Protein AF-X1KEZ3-F1 (afdb_monomer_lite)

Foldseek 3Di:
DADDDPDFDADAAPQDDDPVVLVVLLCVVVVPDDDDDDDDPVVVVVVVPDDPRGGPRVNVCPRPNDDHPRHHSNSVNVVVVVCCVVCVVVVVRD

Sequence (94 aa):
EQIKTVNYNVAGVVPTRSAGEIEQVVKKYIPGAQISYKPDTEAMNYFRTSTVDVFDDSRAREEWSWYAMYPNLDKVVVDFVEEIRSRPERYGIV

pLDDT: mean 92.88, std 5.33, range [71.81, 98.06]

Secondary structure (DSSP, 8-state):
-----SS----SSSS---HHHHHHHHHHH-TT--------HHHHHHHHT---SS---HHHHHHH----SS-SHHHHHHHHHHHHHH-GGGGT--

Structure (mmCIF, N/CA/C/O backbone):
data_AF-X1KEZ3-F1
#
_entry.id   AF-X1KEZ3-F1
#
loop_
_atom_site.group_PDB
_atom_site.id
_atom_site.type_symbol
_atom_site.label_atom_id
_atom_site.label_alt_id
_atom_site.label_comp_id
_atom_site.label_asym_id
_atom_site.label_entity_id
_atom_site.label_seq_id
_atom_site.pdbx_PDB_ins_code
_atom_site.Cartn_x
_atom_site.Cartn_y
_atom_site.Cartn_z
_atom_site.occupancy
_atom_site.B_iso_or_equiv
_atom_site.auth_seq_id
_atom_site.auth_comp_id
_atom_site.auth_asym_id
_atom_site.auth_atom_id
_atom_site.pdbx_PDB_model_num
ATOM 1 N N . GLU A 1 1 ? 1.350 -4.936 -27.683 1.00 72.06 1 GLU A N 1
ATOM 2 C CA . GLU A 1 1 ? 2.423 -5.162 -26.693 1.00 72.06 1 GLU A CA 1
ATOM 3 C C . GLU A 1 1 ? 3.748 -5.343 -27.428 1.00 72.06 1 GLU A C 1
ATOM 5 O O . GLU A 1 1 ? 3.739 -5.793 -28.569 1.00 72.06 1 GLU A O 1
ATOM 10 N N . GLN A 1 2 ? 4.851 -4.918 -26.816 1.00 88.62 2 GLN A N 1
ATOM 11 C CA . GLN A 1 2 ? 6.222 -4.901 -27.344 1.00 88.62 2 GLN A CA 1
ATOM 12 C C . GLN A 1 2 ? 7.185 -5.394 -26.251 1.00 88.62 2 GLN A C 1
ATOM 14 O O . GLN A 1 2 ? 8.104 -4.684 -25.844 1.00 88.62 2 GLN A O 1
ATOM 19 N N . ILE A 1 3 ? 6.913 -6.591 -25.730 1.00 93.19 3 ILE A N 1
ATOM 20 C CA . ILE A 1 3 ? 7.599 -7.179 -24.575 1.00 93.19 3 ILE A CA 1
ATOM 21 C C . ILE A 1 3 ? 9.064 -7.490 -24.919 1.00 93.19 3 ILE A C 1
ATOM 23 O O . ILE A 1 3 ? 9.357 -8.212 -25.872 1.00 93.19 3 ILE A O 1
ATOM 27 N N . LYS A 1 4 ? 9.977 -6.937 -24.122 1.00 94.19 4 LYS A N 1
ATOM 28 C CA . LYS A 1 4 ? 11.441 -7.084 -24.184 1.00 94.19 4 LYS A CA 1
ATOM 29 C C . LYS A 1 4 ? 12.028 -7.470 -22.827 1.00 94.19 4 LYS A C 1
ATOM 31 O O . LYS A 1 4 ? 13.066 -8.125 -22.774 1.00 94.19 4 LYS A O 1
ATOM 36 N N . THR A 1 5 ? 11.380 -7.054 -21.742 1.00 95.69 5 THR A N 1
ATOM 37 C CA . THR A 1 5 ? 11.813 -7.298 -20.366 1.00 95.69 5 THR A CA 1
ATOM 38 C C . THR A 1 5 ? 11.218 -8.607 -19.818 1.00 95.69 5 THR A C 1
ATOM 40 O O . THR A 1 5 ? 10.065 -8.937 -20.074 1.00 95.69 5 THR A O 1
ATOM 43 N N . VAL A 1 6 ? 12.008 -9.374 -19.053 1.00 94.62 6 VAL A N 1
ATOM 44 C CA . VAL A 1 6 ? 11.587 -10.683 -18.499 1.00 94.62 6 VAL A CA 1
ATOM 45 C C . VAL A 1 6 ? 10.786 -10.535 -17.202 1.00 94.62 6 VAL A C 1
ATOM 47 O O . VAL A 1 6 ? 9.863 -11.306 -16.949 1.00 94.62 6 VAL A O 1
ATOM 50 N N . ASN A 1 7 ? 11.129 -9.552 -16.368 1.00 96.62 7 ASN A N 1
ATOM 51 C CA . ASN A 1 7 ? 10.452 -9.290 -15.103 1.00 96.62 7 ASN A CA 1
ATOM 52 C C . ASN A 1 7 ? 10.228 -7.789 -14.923 1.00 96.62 7 ASN A C 1
ATOM 54 O O . ASN A 1 7 ? 11.156 -6.996 -15.071 1.00 96.62 7 ASN A O 1
ATOM 58 N N . TYR A 1 8 ? 8.990 -7.418 -14.612 1.00 95.88 8 TYR A N 1
ATOM 59 C CA . TYR A 1 8 ? 8.578 -6.032 -14.469 1.00 95.88 8 TYR A CA 1
ATOM 60 C C . TYR A 1 8 ? 8.218 -5.734 -13.023 1.00 95.88 8 TYR A C 1
ATOM 62 O O . TYR A 1 8 ? 7.461 -6.478 -12.398 1.00 95.88 8 TYR A O 1
ATOM 70 N N . ASN A 1 9 ? 8.662 -4.578 -12.543 1.00 95.69 9 ASN A N 1
ATOM 71 C CA . ASN A 1 9 ? 7.948 -3.905 -11.473 1.00 95.69 9 ASN A CA 1
ATOM 72 C C . ASN A 1 9 ? 6.568 -3.485 -11.991 1.00 95.69 9 ASN A C 1
ATOM 74 O O . ASN A 1 9 ? 6.448 -2.972 -13.106 1.00 95.69 9 ASN A O 1
ATOM 78 N N . VAL A 1 10 ? 5.544 -3.669 -11.166 1.00 94.56 10 VAL A N 1
ATOM 79 C CA . VAL A 1 10 ? 4.188 -3.173 -11.410 1.00 94.56 10 VAL A CA 1
ATOM 80 C C . VAL A 1 10 ? 3.714 -2.465 -10.158 1.00 94.56 10 VAL A C 1
ATOM 82 O O . VAL A 1 10 ? 3.719 -3.039 -9.070 1.00 94.56 10 VAL A O 1
ATOM 85 N N . ALA A 1 11 ? 3.340 -1.200 -10.300 1.00 93.56 11 ALA A N 1
ATOM 86 C CA . ALA A 1 11 ? 2.958 -0.389 -9.162 1.00 93.56 11 ALA A CA 1
ATOM 87 C C . ALA A 1 11 ? 1.465 -0.038 -9.219 1.00 93.56 11 ALA A C 1
ATOM 89 O O . ALA A 1 11 ? 0.937 0.344 -10.265 1.00 93.56 1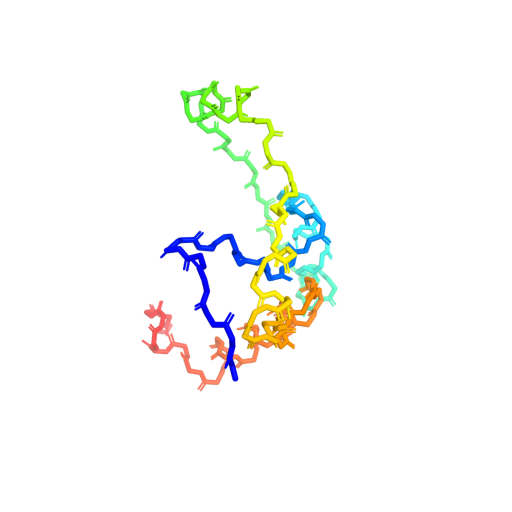1 ALA A O 1
ATOM 90 N N . GLY A 1 12 ? 0.787 -0.210 -8.081 1.00 93.19 12 GLY A N 1
ATOM 91 C CA . GLY A 1 12 ? -0.620 0.141 -7.888 1.00 93.19 12 GLY A CA 1
ATOM 92 C C . GLY A 1 12 ? -0.764 1.567 -7.365 1.00 93.19 12 GLY A C 1
ATOM 93 O O . GLY A 1 12 ? -0.888 2.520 -8.131 1.00 93.19 12 GLY A O 1
ATOM 94 N N . VAL A 1 13 ? -0.715 1.700 -6.039 1.00 92.44 13 VAL A N 1
ATOM 95 C CA . VAL A 1 13 ? -0.645 2.991 -5.344 1.00 92.44 13 VAL A CA 1
ATOM 96 C C . VAL A 1 13 ? 0.822 3.382 -5.178 1.00 92.44 13 VAL A C 1
ATOM 98 O O . VAL A 1 13 ? 1.607 2.605 -4.640 1.00 92.44 13 VAL A O 1
ATOM 101 N N . VAL A 1 14 ? 1.189 4.584 -5.631 1.00 89.75 14 VAL A N 1
ATOM 102 C CA . VAL A 1 14 ? 2.573 5.085 -5.603 1.00 89.75 14 VAL A CA 1
ATOM 103 C C . VAL A 1 14 ? 2.626 6.514 -5.047 1.00 89.75 14 VAL A C 1
ATOM 105 O O . VAL A 1 14 ? 1.802 7.341 -5.442 1.00 89.75 14 VAL A O 1
ATOM 108 N N . PRO A 1 15 ? 3.587 6.855 -4.163 1.00 89.62 15 PRO A N 1
ATOM 109 C CA . PRO A 1 15 ? 4.434 5.953 -3.369 1.00 89.62 15 PRO A CA 1
ATOM 110 C C . PRO A 1 15 ? 3.641 5.022 -2.442 1.00 89.62 15 PRO A C 1
ATOM 112 O O . PRO A 1 15 ? 2.441 5.231 -2.218 1.00 89.62 15 PRO A O 1
ATOM 115 N N . THR A 1 16 ? 4.340 4.028 -1.888 1.00 87.56 16 THR A N 1
ATOM 116 C CA . THR A 1 16 ? 3.858 3.187 -0.783 1.00 87.56 16 THR A CA 1
ATOM 117 C C . THR A 1 16 ? 3.370 4.058 0.374 1.00 87.56 16 THR A C 1
ATOM 119 O O . THR A 1 16 ? 3.918 5.129 0.635 1.00 87.56 16 THR A O 1
ATOM 122 N N . ARG A 1 17 ? 2.305 3.618 1.051 1.00 90.19 17 ARG A N 1
ATOM 123 C CA . ARG A 1 17 ? 1.642 4.386 2.110 1.00 90.19 17 ARG A CA 1
ATOM 124 C C . ARG A 1 17 ? 1.980 3.843 3.481 1.00 90.19 17 ARG A C 1
ATOM 126 O O . ARG A 1 17 ? 2.002 2.633 3.691 1.00 90.19 17 ARG A O 1
ATOM 133 N N . SER A 1 18 ? 2.205 4.754 4.416 1.00 91.25 18 SER A N 1
ATOM 134 C CA . SER A 1 18 ? 2.365 4.420 5.824 1.00 91.25 18 SER A CA 1
ATOM 135 C C . SER A 1 18 ? 1.056 3.901 6.421 1.00 91.25 18 SER A C 1
ATOM 137 O O . SER A 1 18 ? -0.042 4.200 5.946 1.00 91.25 18 SER A O 1
ATOM 139 N N . ALA A 1 19 ? 1.162 3.165 7.527 1.00 92.75 19 ALA A N 1
ATOM 140 C CA . ALA A 1 19 ? -0.010 2.674 8.243 1.00 92.75 19 ALA A CA 1
ATOM 141 C C . ALA A 1 19 ? -0.909 3.827 8.749 1.00 92.75 19 ALA A C 1
ATOM 143 O O . ALA A 1 19 ? -2.131 3.707 8.716 1.00 92.75 19 ALA A O 1
ATOM 144 N N . GLY A 1 20 ? -0.312 4.972 9.106 1.00 95.38 20 GLY A N 1
ATOM 145 C CA . GLY A 1 20 ? -1.040 6.184 9.493 1.00 95.38 20 GLY A CA 1
ATOM 146 C C . GLY A 1 20 ? -1.821 6.831 8.344 1.00 95.38 20 GLY A C 1
ATOM 147 O O . GLY A 1 20 ? -2.960 7.247 8.540 1.00 95.38 20 GLY A O 1
ATOM 148 N N . GLU A 1 21 ? -1.264 6.879 7.129 1.00 95.06 21 GLU A N 1
ATOM 149 C CA . GLU A 1 21 ? -2.007 7.351 5.947 1.00 95.06 21 GLU A CA 1
ATOM 150 C C . GLU A 1 21 ? -3.185 6.423 5.620 1.00 95.06 21 GLU A C 1
ATOM 152 O O . GLU A 1 21 ? -4.270 6.893 5.274 1.00 95.06 21 GLU A O 1
ATOM 157 N N . ILE A 1 22 ? -3.001 5.108 5.779 1.00 95.56 22 ILE A N 1
ATOM 158 C CA . ILE A 1 22 ? -4.082 4.127 5.620 1.00 95.56 22 ILE A CA 1
ATOM 159 C C . ILE A 1 22 ? -5.172 4.340 6.664 1.00 95.56 22 ILE A C 1
ATOM 161 O O . ILE A 1 22 ? -6.345 4.426 6.301 1.00 95.56 22 ILE A O 1
ATOM 165 N N . GLU A 1 23 ? -4.808 4.504 7.935 1.00 96.38 23 GLU A N 1
ATOM 166 C CA . GLU A 1 23 ? -5.755 4.841 8.999 1.00 96.38 23 GLU A CA 1
ATOM 167 C C . GLU A 1 23 ? -6.562 6.102 8.668 1.00 96.38 23 GLU A C 1
ATOM 169 O O . GLU A 1 23 ? -7.785 6.098 8.815 1.00 96.38 23 GLU A O 1
ATOM 174 N N . GLN A 1 24 ? -5.906 7.168 8.202 1.00 96.00 24 GLN A N 1
ATOM 175 C CA . GLN A 1 24 ? -6.581 8.418 7.855 1.00 96.00 24 GLN A CA 1
ATOM 176 C C . GLN A 1 24 ? -7.637 8.210 6.770 1.00 96.00 24 GLN A C 1
ATOM 178 O O . GLN A 1 24 ? -8.756 8.697 6.918 1.00 96.00 24 GLN A O 1
ATOM 183 N N . VAL A 1 25 ? -7.310 7.476 5.701 1.00 96.00 25 VAL A N 1
ATOM 184 C CA . VAL A 1 25 ? -8.262 7.191 4.618 1.00 96.00 25 VAL A CA 1
ATOM 185 C C . VAL A 1 25 ? -9.394 6.288 5.105 1.00 96.00 25 VAL A C 1
ATOM 187 O O . VAL A 1 25 ? -10.557 6.603 4.867 1.00 96.00 25 VAL A O 1
ATOM 190 N N . VAL A 1 26 ? -9.095 5.223 5.854 1.00 96.19 26 VAL A N 1
ATOM 191 C CA . VAL A 1 26 ? -10.118 4.331 6.429 1.00 96.19 26 VAL A CA 1
ATOM 192 C C . VAL A 1 26 ? -11.095 5.108 7.310 1.00 96.19 26 VAL A C 1
ATOM 194 O O . VAL A 1 26 ? -12.307 4.942 7.172 1.00 96.19 26 VAL A O 1
ATOM 197 N N . LYS A 1 27 ? -10.601 6.014 8.160 1.00 96.44 27 LYS A N 1
ATOM 198 C CA . LYS A 1 27 ? -11.439 6.837 9.044 1.00 96.44 27 LYS A CA 1
ATOM 199 C C . LYS A 1 27 ? -12.364 7.803 8.299 1.00 96.44 27 LYS A C 1
ATOM 201 O O . LYS A 1 27 ? -13.398 8.162 8.854 1.00 96.44 27 LYS A O 1
ATOM 206 N N . LYS A 1 28 ? -12.072 8.180 7.046 1.00 95.81 28 LYS A N 1
ATOM 207 C CA . LYS A 1 28 ? -13.027 8.949 6.221 1.00 95.81 28 LYS A CA 1
ATOM 208 C C . LYS A 1 28 ? -14.307 8.152 5.947 1.00 95.81 28 LYS A C 1
ATOM 210 O O . LYS A 1 28 ? -15.389 8.728 5.923 1.00 95.81 28 LYS A O 1
ATOM 215 N N . TYR A 1 29 ? -14.183 6.838 5.755 1.00 94.75 29 TYR A N 1
ATOM 216 C CA . TYR A 1 29 ? -15.291 5.951 5.376 1.00 94.75 29 TYR A CA 1
ATOM 217 C C . TYR A 1 29 ? -15.878 5.169 6.557 1.00 94.75 29 TYR A C 1
ATOM 219 O O . TYR A 1 29 ? -17.038 4.756 6.518 1.00 94.75 29 TYR A O 1
ATOM 227 N N . ILE A 1 30 ? -15.092 4.978 7.618 1.00 95.06 30 ILE A N 1
ATOM 228 C CA . ILE A 1 30 ? -15.488 4.325 8.868 1.00 95.06 30 ILE A CA 1
ATOM 229 C C . ILE A 1 30 ? -15.007 5.197 10.044 1.00 95.06 30 ILE A C 1
ATOM 231 O O . ILE A 1 30 ? -14.001 4.877 10.680 1.00 95.06 30 ILE A O 1
ATOM 235 N N . PRO A 1 31 ? -15.707 6.302 10.372 1.00 95.81 31 PRO A N 1
ATOM 236 C CA . PRO A 1 31 ? -15.249 7.259 11.389 1.00 95.81 31 PRO A CA 1
ATOM 237 C C . PRO A 1 31 ? -15.050 6.660 12.786 1.00 95.81 31 PRO A C 1
ATOM 239 O O . PRO A 1 31 ? -14.242 7.155 13.566 1.00 95.81 31 PRO A O 1
ATOM 242 N N . GLY A 1 32 ? -15.772 5.580 13.101 1.00 95.94 32 GLY A N 1
ATOM 243 C CA . GLY A 1 32 ? -15.660 4.860 14.371 1.00 95.94 32 GLY A CA 1
ATOM 244 C C . GLY A 1 32 ? -14.527 3.831 14.438 1.00 95.94 32 GLY A C 1
ATOM 245 O O . GLY A 1 32 ? -14.414 3.151 15.456 1.00 95.94 32 GLY A O 1
ATOM 246 N N . ALA A 1 33 ? -13.718 3.672 13.383 1.00 95.31 33 ALA A N 1
ATOM 247 C CA . ALA A 1 33 ? -12.648 2.678 13.350 1.00 95.31 33 ALA A CA 1
ATOM 248 C C . ALA A 1 33 ? -11.614 2.930 14.462 1.00 95.31 33 ALA A C 1
ATOM 250 O O . ALA A 1 33 ? -10.990 3.993 14.531 1.00 95.31 33 ALA A O 1
ATOM 251 N N . GLN A 1 34 ? -11.421 1.923 15.315 1.00 95.94 34 GLN A N 1
ATOM 252 C CA . GLN A 1 34 ? -10.409 1.913 16.370 1.00 95.94 34 GLN A CA 1
ATOM 253 C C . GLN A 1 34 ? -9.190 1.144 15.864 1.00 95.94 34 GLN A C 1
ATOM 255 O O . GLN A 1 34 ? -9.278 -0.051 15.593 1.00 95.94 34 GLN A O 1
ATOM 260 N N . ILE A 1 35 ? -8.066 1.838 15.700 1.00 95.75 35 ILE A N 1
ATOM 261 C CA . ILE A 1 35 ? -6.834 1.285 15.130 1.00 95.75 35 ILE A CA 1
ATOM 262 C C . ILE A 1 35 ? -5.713 1.483 16.148 1.00 95.75 35 ILE A C 1
ATOM 264 O O . ILE A 1 35 ? -5.564 2.558 16.724 1.00 95.75 35 ILE A O 1
ATOM 268 N N . SER A 1 36 ? -4.933 0.430 16.380 1.00 96.06 36 SER A N 1
ATOM 269 C CA . SER A 1 36 ? -3.774 0.450 17.271 1.00 96.06 36 SER A CA 1
ATOM 270 C C . SER A 1 36 ? -2.560 -0.131 16.565 1.00 96.06 36 SER A C 1
ATOM 272 O O . SER A 1 36 ? -2.681 -1.123 15.848 1.00 96.06 36 SER A O 1
ATOM 274 N N . TYR A 1 37 ? -1.384 0.426 16.836 1.00 95.06 37 TYR A N 1
ATOM 275 C CA . TYR A 1 37 ? -0.125 -0.051 16.278 1.00 95.06 37 TYR A CA 1
ATOM 276 C C . TYR A 1 37 ? 0.653 -0.823 17.337 1.00 95.06 37 TYR A C 1
ATOM 278 O O . TYR A 1 37 ? 1.049 -0.265 18.358 1.00 95.06 37 TYR A O 1
ATOM 286 N N . LYS A 1 38 ? 0.895 -2.107 17.078 1.00 95.75 38 LYS A N 1
ATOM 287 C CA . LYS A 1 38 ? 1.768 -2.957 17.894 1.00 95.75 38 LYS A CA 1
ATOM 288 C C . LYS A 1 38 ? 2.892 -3.499 17.006 1.00 95.75 38 LYS A C 1
ATOM 290 O O . LYS A 1 38 ? 2.824 -4.658 16.601 1.00 95.75 38 LYS A O 1
ATOM 295 N N . PRO A 1 39 ? 3.861 -2.649 16.616 1.00 93.06 39 PRO A N 1
ATOM 296 C CA . PRO A 1 39 ? 4.921 -3.063 15.712 1.00 93.06 39 PRO A CA 1
ATOM 297 C C . PRO A 1 39 ? 5.769 -4.157 16.359 1.00 93.06 39 PRO A C 1
ATOM 299 O O . PRO A 1 39 ? 6.167 -4.039 17.518 1.00 93.06 39 PRO A O 1
ATOM 302 N N . ASP A 1 40 ? 6.057 -5.204 15.595 1.00 95.38 40 ASP A N 1
ATOM 303 C CA . ASP A 1 40 ? 7.024 -6.216 15.994 1.00 95.38 40 ASP A CA 1
ATOM 304 C C . ASP A 1 40 ? 8.452 -5.694 15.778 1.00 95.38 40 ASP A C 1
ATOM 306 O O . ASP A 1 40 ? 8.792 -5.195 14.703 1.00 95.38 40 ASP A O 1
ATOM 310 N N . THR A 1 41 ? 9.293 -5.771 16.808 1.00 94.00 41 THR A N 1
ATOM 311 C CA . THR A 1 41 ? 10.628 -5.154 16.786 1.00 94.00 41 THR A CA 1
ATOM 312 C C . THR A 1 41 ? 11.535 -5.775 15.725 1.00 94.00 41 THR A C 1
ATOM 314 O O . THR A 1 41 ? 12.306 -5.048 15.092 1.00 94.00 41 THR A O 1
ATOM 317 N N . GLU A 1 42 ? 11.450 -7.091 15.519 1.00 92.88 42 GLU A N 1
ATOM 318 C CA . GLU A 1 42 ? 12.273 -7.812 14.549 1.00 92.88 42 GLU A CA 1
ATOM 319 C C . GLU A 1 42 ? 11.842 -7.478 13.118 1.00 92.88 42 GLU A C 1
ATOM 321 O O . GLU A 1 42 ? 12.676 -7.075 12.303 1.00 92.88 42 GLU A O 1
ATOM 326 N N . ALA A 1 43 ? 10.535 -7.489 12.845 1.00 90.31 43 ALA A N 1
ATOM 327 C CA . ALA A 1 43 ? 9.984 -7.030 11.576 1.00 90.31 43 ALA A CA 1
ATOM 328 C C . ALA A 1 43 ? 10.386 -5.574 11.284 1.00 90.31 43 ALA A C 1
ATOM 330 O O . ALA A 1 43 ? 10.846 -5.254 10.189 1.00 90.31 43 ALA A O 1
ATOM 331 N N . MET A 1 44 ? 10.295 -4.681 12.274 1.00 91.06 44 MET A N 1
ATOM 332 C CA . MET A 1 44 ? 10.686 -3.281 12.090 1.00 91.06 44 MET A CA 1
ATOM 333 C C . MET A 1 44 ? 12.190 -3.098 11.855 1.00 91.06 44 MET A C 1
ATOM 335 O O . MET A 1 44 ? 12.572 -2.149 11.173 1.00 91.06 44 MET A O 1
ATOM 339 N N . ASN A 1 45 ? 13.055 -3.966 12.393 1.00 91.69 45 ASN A N 1
ATOM 340 C CA . ASN A 1 45 ? 14.486 -3.954 12.064 1.00 91.69 45 ASN A CA 1
ATOM 341 C C . ASN A 1 45 ? 14.717 -4.263 10.584 1.00 91.69 45 ASN A C 1
ATOM 343 O O . ASN A 1 45 ? 15.521 -3.584 9.949 1.00 91.69 45 ASN A O 1
ATOM 347 N N . TYR A 1 46 ? 13.990 -5.240 10.040 1.00 88.25 46 TYR A N 1
ATOM 348 C CA . TYR A 1 46 ? 14.038 -5.563 8.617 1.00 88.25 46 TYR A CA 1
ATOM 349 C C . TYR A 1 46 ? 13.527 -4.398 7.760 1.00 88.25 46 TYR A C 1
ATOM 351 O O . TYR A 1 46 ? 14.210 -3.947 6.847 1.00 88.25 46 TYR A O 1
ATOM 359 N N . PHE A 1 47 ? 12.365 -3.828 8.088 1.00 85.88 47 PHE A N 1
ATOM 360 C CA . PHE A 1 47 ? 11.813 -2.722 7.300 1.00 85.88 47 PHE A CA 1
ATOM 361 C C . PHE A 1 47 ? 12.627 -1.426 7.401 1.00 85.88 47 PHE A C 1
ATOM 363 O O . PHE A 1 47 ? 12.592 -0.627 6.472 1.00 85.88 47 PHE A O 1
ATOM 370 N N . ARG A 1 48 ? 13.417 -1.228 8.465 1.00 85.88 48 ARG A N 1
ATOM 371 C CA . ARG A 1 48 ? 14.357 -0.097 8.568 1.00 85.88 48 ARG A CA 1
ATOM 372 C C . ARG A 1 48 ? 15.448 -0.107 7.499 1.00 85.88 48 ARG A C 1
ATOM 374 O O . ARG A 1 48 ? 15.985 0.954 7.198 1.00 85.88 48 ARG A O 1
ATOM 381 N N . THR A 1 49 ? 15.803 -1.273 6.962 1.00 85.44 49 THR A N 1
ATOM 382 C CA . THR A 1 49 ? 16.795 -1.385 5.882 1.00 85.44 49 THR A CA 1
ATOM 383 C C . THR A 1 49 ? 16.152 -1.398 4.496 1.00 85.44 49 THR A C 1
ATOM 385 O O . THR A 1 49 ? 16.871 -1.345 3.499 1.00 85.44 49 THR A O 1
ATOM 388 N N . SER A 1 50 ? 14.817 -1.431 4.414 1.00 79.31 50 SER A N 1
ATOM 389 C CA . SER A 1 50 ? 14.085 -1.303 3.157 1.00 79.31 50 SER A CA 1
ATOM 390 C C . SER A 1 50 ? 14.166 0.135 2.649 1.00 79.31 50 SER A C 1
ATOM 392 O O . SER A 1 50 ? 13.794 1.068 3.354 1.00 79.31 50 SER A O 1
ATOM 394 N N . THR A 1 51 ? 14.645 0.315 1.419 1.00 71.81 51 THR A N 1
ATOM 395 C CA . THR A 1 51 ? 14.876 1.636 0.805 1.00 71.81 51 THR A CA 1
ATOM 396 C C . THR A 1 51 ? 13.959 1.933 -0.381 1.00 71.81 51 THR A C 1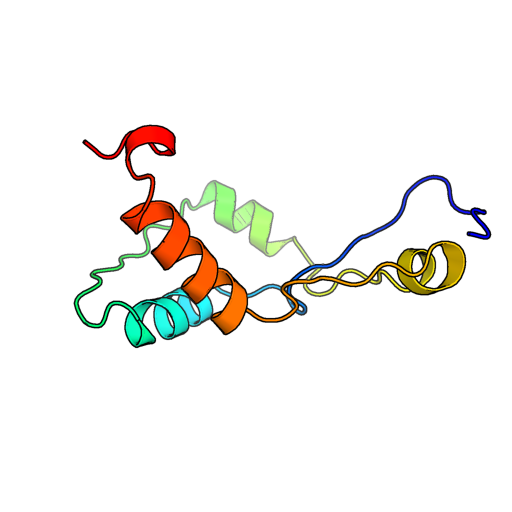
ATOM 398 O O . THR A 1 51 ? 14.094 2.980 -1.013 1.00 71.81 51 THR A O 1
ATOM 401 N N . VAL A 1 52 ? 13.046 1.018 -0.723 1.00 78.62 52 VAL A N 1
ATOM 402 C CA . VAL A 1 52 ? 12.192 1.152 -1.910 1.00 78.62 52 VAL A CA 1
ATOM 403 C C . VAL A 1 52 ? 10.792 1.608 -1.511 1.00 78.62 52 VAL A C 1
ATOM 405 O O . VAL A 1 52 ? 9.937 0.797 -1.164 1.00 78.62 52 VAL A O 1
ATOM 408 N N . ASP A 1 53 ? 10.555 2.915 -1.614 1.00 78.94 53 ASP A N 1
ATOM 409 C CA . ASP A 1 53 ? 9.233 3.528 -1.404 1.00 78.94 53 ASP A CA 1
ATOM 410 C C . ASP A 1 53 ? 8.426 3.661 -2.706 1.00 78.94 53 ASP A C 1
ATOM 412 O O . ASP A 1 53 ? 7.191 3.721 -2.694 1.00 78.94 53 ASP A O 1
ATOM 416 N N . VAL A 1 54 ? 9.129 3.709 -3.840 1.00 88.81 54 VAL A N 1
ATOM 417 C CA . VAL A 1 54 ? 8.572 3.854 -5.188 1.00 88.81 54 VAL A CA 1
ATOM 418 C C . VAL A 1 54 ? 9.176 2.784 -6.083 1.00 88.81 54 VAL A C 1
ATOM 420 O O . VAL A 1 54 ? 10.388 2.742 -6.287 1.00 88.81 54 VAL A O 1
ATOM 423 N N . PHE A 1 55 ? 8.318 1.942 -6.650 1.00 89.75 55 PHE A N 1
ATOM 424 C CA . PHE A 1 55 ? 8.708 1.002 -7.692 1.00 89.75 55 PHE A CA 1
ATOM 425 C C . PHE A 1 55 ? 8.661 1.708 -9.048 1.00 89.75 55 PHE A C 1
ATOM 427 O O . PHE A 1 55 ? 7.603 2.185 -9.457 1.00 89.75 55 PHE A O 1
ATOM 434 N N . ASP A 1 56 ? 9.795 1.767 -9.748 1.00 92.94 56 ASP A N 1
ATOM 435 C CA . ASP A 1 56 ? 9.833 2.214 -11.142 1.00 92.94 56 ASP A CA 1
ATOM 436 C C . ASP A 1 56 ? 9.227 1.126 -12.036 1.00 92.94 56 ASP A C 1
ATOM 438 O O . ASP A 1 56 ? 9.857 0.097 -12.291 1.00 92.94 56 ASP A O 1
ATOM 442 N N . ASP A 1 57 ? 7.989 1.354 -12.478 1.00 95.81 57 ASP A N 1
ATOM 443 C CA . ASP A 1 57 ? 7.227 0.495 -13.384 1.00 95.81 57 ASP A CA 1
ATOM 444 C C . ASP A 1 57 ? 7.211 1.019 -14.836 1.00 95.81 57 ASP A C 1
ATOM 446 O O . ASP A 1 57 ? 6.389 0.579 -15.646 1.00 95.81 57 ASP A O 1
ATOM 450 N N . SER A 1 58 ? 8.130 1.926 -15.202 1.00 96.19 58 SER A N 1
ATOM 451 C CA . SER A 1 58 ? 8.221 2.525 -16.547 1.00 96.19 58 SER A CA 1
ATOM 452 C C . SER A 1 58 ? 8.268 1.478 -17.659 1.00 96.19 58 SER A C 1
ATOM 454 O O . SER A 1 58 ? 7.507 1.575 -18.619 1.00 96.19 58 SER A O 1
ATOM 456 N N . ARG A 1 59 ? 9.065 0.413 -17.496 1.00 97.44 59 ARG A N 1
ATOM 457 C CA . ARG A 1 59 ? 9.136 -0.691 -18.469 1.00 97.44 59 ARG A CA 1
ATOM 458 C C . ARG A 1 59 ? 7.784 -1.357 -18.702 1.00 97.44 59 ARG A C 1
ATOM 460 O O . ARG A 1 59 ? 7.462 -1.704 -19.835 1.00 97.44 59 ARG A O 1
ATOM 467 N N . ALA A 1 60 ? 6.973 -1.512 -17.655 1.00 97.25 60 ALA A N 1
ATOM 468 C CA . ALA A 1 60 ? 5.655 -2.117 -17.793 1.00 97.25 60 ALA A CA 1
ATOM 469 C C . ALA A 1 60 ? 4.701 -1.202 -18.574 1.00 97.25 60 ALA A C 1
ATOM 471 O O . ALA A 1 60 ? 3.965 -1.646 -19.458 1.00 97.25 60 ALA A O 1
ATOM 472 N N . ARG A 1 61 ? 4.755 0.102 -18.281 1.00 96.19 61 ARG A N 1
ATOM 473 C CA . ARG A 1 61 ? 3.967 1.130 -18.974 1.00 96.19 61 ARG A CA 1
ATOM 474 C C . ARG A 1 61 ? 4.353 1.241 -20.448 1.00 96.19 61 ARG A C 1
ATOM 476 O O . ARG A 1 61 ? 3.482 1.335 -21.305 1.00 96.19 61 ARG A O 1
ATOM 483 N N . GLU A 1 62 ? 5.646 1.215 -20.745 1.00 97.38 62 GLU A N 1
ATOM 484 C CA . GLU A 1 62 ? 6.184 1.374 -22.099 1.00 97.38 62 GLU A CA 1
ATOM 485 C C . GLU A 1 62 ? 5.917 0.148 -22.982 1.00 97.38 62 GLU A C 1
ATOM 487 O O . GLU A 1 62 ? 5.518 0.291 -24.137 1.00 97.38 62 GLU A O 1
ATOM 492 N N . GLU A 1 63 ? 6.136 -1.061 -22.460 1.00 98.06 63 GLU A N 1
ATOM 493 C CA . GLU A 1 63 ? 6.164 -2.270 -23.291 1.00 98.06 63 GLU A CA 1
ATOM 494 C C . GLU A 1 63 ? 4.7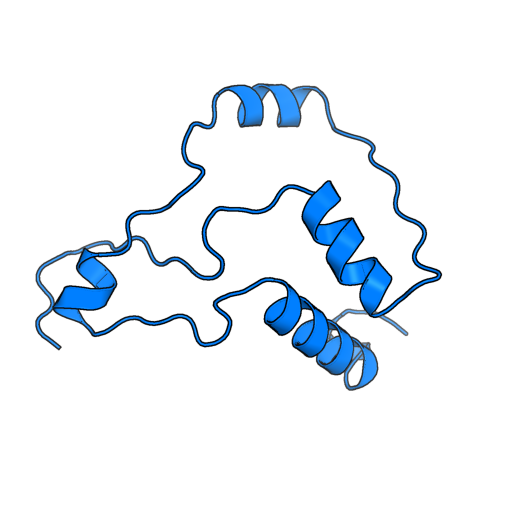86 -2.925 -23.450 1.00 98.06 63 GLU A C 1
ATOM 496 O O . GLU A 1 63 ? 4.464 -3.439 -24.525 1.00 98.06 63 GLU A O 1
ATOM 501 N N . TRP A 1 64 ? 3.945 -2.895 -22.415 1.00 96.81 64 TRP A N 1
ATOM 502 C CA . TRP A 1 64 ? 2.617 -3.523 -22.444 1.00 96.81 64 TRP A CA 1
ATOM 503 C C . TRP A 1 64 ? 1.509 -2.630 -21.882 1.00 96.81 64 TRP A C 1
ATOM 505 O O . TRP A 1 64 ? 0.404 -3.096 -21.621 1.00 96.81 64 TRP A O 1
ATOM 515 N N . SER A 1 65 ? 1.776 -1.323 -21.773 1.00 96.75 65 SER A N 1
ATOM 516 C CA . SER A 1 65 ? 0.770 -0.316 -21.417 1.00 96.75 65 SER A CA 1
ATOM 517 C C . SER A 1 65 ? 0.124 -0.554 -20.053 1.00 96.75 65 SER A C 1
ATOM 519 O O . SER A 1 65 ? -1.051 -0.244 -19.861 1.00 96.75 65 SER A O 1
ATOM 521 N N . TRP A 1 66 ? 0.899 -1.069 -19.091 1.00 96.00 66 TRP A N 1
ATOM 522 C CA . TRP A 1 66 ? 0.447 -1.229 -17.711 1.00 96.00 66 TRP A CA 1
ATOM 523 C C . TRP A 1 66 ? -0.129 0.078 -17.144 1.00 96.00 66 TRP A C 1
ATOM 525 O O . TRP A 1 66 ? 0.487 1.144 -17.230 1.00 96.00 66 TRP A O 1
ATOM 535 N N . TYR A 1 67 ? -1.294 -0.018 -16.504 1.00 95.38 67 TYR A N 1
ATOM 536 C CA . TYR A 1 67 ? -1.845 1.038 -15.664 1.00 95.38 67 TYR A CA 1
ATOM 537 C C . TYR A 1 67 ? -2.659 0.439 -14.513 1.00 95.38 67 TYR A C 1
ATOM 539 O O . TYR A 1 67 ? -3.449 -0.488 -14.690 1.00 95.38 67 TYR A O 1
ATOM 547 N N . ALA A 1 68 ? -2.506 1.008 -13.318 1.00 94.62 68 ALA A N 1
ATOM 548 C CA . ALA A 1 68 ? -3.309 0.619 -12.170 1.00 94.62 68 ALA A CA 1
ATOM 549 C C . ALA A 1 68 ? -4.739 1.158 -12.311 1.00 94.62 68 ALA A C 1
ATOM 551 O O . ALA A 1 68 ? -4.954 2.368 -12.396 1.00 94.62 68 ALA A O 1
ATOM 552 N N . MET A 1 69 ? -5.737 0.273 -12.260 1.00 94.69 69 MET A N 1
ATOM 553 C CA . MET A 1 69 ? -7.149 0.683 -12.205 1.00 94.69 69 MET A CA 1
ATOM 554 C C . MET A 1 69 ? -7.498 1.410 -10.896 1.00 94.69 69 MET A C 1
ATOM 556 O O . MET A 1 69 ? -8.431 2.218 -10.864 1.00 94.69 69 MET A O 1
ATOM 560 N N . TYR A 1 70 ? -6.725 1.164 -9.836 1.00 94.75 70 TYR A N 1
ATOM 561 C CA . TYR A 1 70 ? -6.865 1.769 -8.513 1.00 94.75 70 TYR A CA 1
ATOM 562 C C . TYR A 1 70 ? -5.557 2.474 -8.112 1.00 94.75 70 TYR A C 1
ATOM 564 O O . TYR A 1 70 ? -4.794 1.950 -7.305 1.00 94.75 70 TYR A O 1
ATOM 572 N N . PRO A 1 71 ? -5.256 3.649 -8.700 1.00 92.75 71 PRO A N 1
ATOM 573 C CA . PRO A 1 71 ? -3.946 4.290 -8.552 1.00 92.75 71 PRO A CA 1
ATOM 574 C C . PRO A 1 71 ? -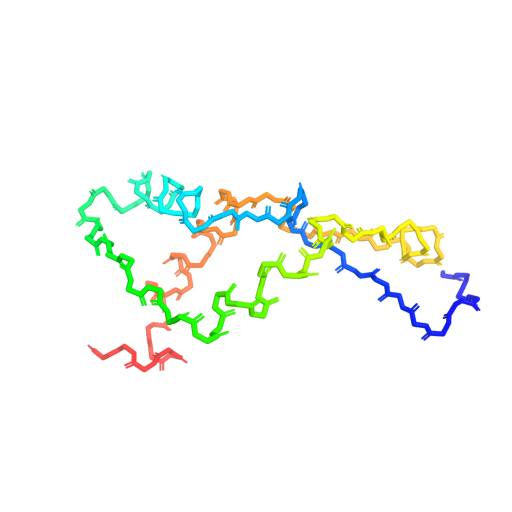3.778 5.065 -7.236 1.00 92.75 71 PRO A C 1
ATOM 576 O O . PRO A 1 71 ? -2.697 5.573 -6.951 1.00 92.75 71 PRO A O 1
ATOM 579 N N . ASN A 1 72 ? -4.844 5.213 -6.442 1.00 93.44 72 ASN A N 1
ATOM 580 C CA . ASN A 1 72 ? -4.826 5.964 -5.190 1.00 93.44 72 ASN A CA 1
ATOM 581 C C . ASN A 1 72 ? -5.547 5.213 -4.070 1.00 93.44 72 ASN A C 1
ATOM 583 O O . ASN A 1 72 ? -6.450 4.411 -4.313 1.00 93.44 72 ASN A O 1
ATOM 587 N N . LEU A 1 73 ? -5.133 5.512 -2.841 1.00 93.94 73 LEU A N 1
ATOM 588 C CA . LEU A 1 73 ? -5.578 4.801 -1.653 1.00 93.94 73 LEU A CA 1
ATOM 589 C C . LEU A 1 73 ? -7.066 5.013 -1.343 1.00 93.94 73 LEU A C 1
ATOM 591 O O . LEU A 1 73 ? -7.721 4.056 -0.951 1.00 93.94 73 LEU A O 1
ATOM 595 N N . ASP A 1 74 ? -7.620 6.212 -1.563 1.00 94.44 74 ASP A N 1
ATOM 596 C CA . ASP A 1 74 ? -9.057 6.465 -1.375 1.00 94.44 74 ASP A CA 1
ATOM 597 C C . ASP A 1 74 ? -9.904 5.513 -2.238 1.00 94.44 74 ASP A C 1
ATOM 599 O O . ASP A 1 74 ? -10.803 4.854 -1.719 1.00 94.44 74 ASP A O 1
ATOM 603 N N . LYS A 1 75 ? -9.568 5.345 -3.526 1.00 95.00 75 LYS A N 1
ATOM 604 C CA . LYS A 1 75 ? -10.295 4.428 -4.418 1.00 95.00 75 LYS A CA 1
ATOM 605 C C . LYS A 1 75 ? -10.168 2.966 -3.978 1.00 95.00 75 LYS A C 1
ATOM 607 O O . LYS A 1 75 ? -11.154 2.241 -4.037 1.00 95.00 75 LYS A O 1
ATOM 612 N N . VAL A 1 76 ? -8.979 2.545 -3.537 1.00 95.81 76 V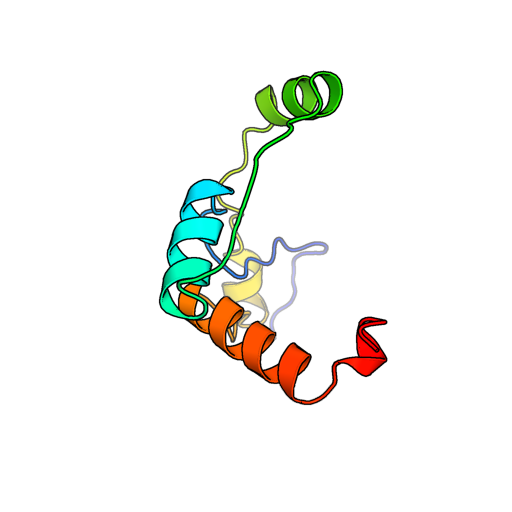AL A N 1
ATOM 613 C CA . VAL A 1 76 ? -8.752 1.184 -3.012 1.00 95.81 76 VAL A CA 1
ATOM 614 C C . VAL A 1 76 ? -9.597 0.937 -1.762 1.00 95.81 76 VAL A C 1
ATOM 616 O O . VAL A 1 76 ? -10.242 -0.098 -1.652 1.00 95.81 76 VAL A O 1
ATOM 619 N N . VAL A 1 77 ? -9.608 1.882 -0.819 1.00 95.12 77 VAL A N 1
ATOM 620 C CA . VAL A 1 77 ? -10.329 1.722 0.450 1.00 95.12 77 VAL A CA 1
ATOM 621 C C . VAL A 1 77 ? -11.839 1.690 0.232 1.00 95.12 77 VAL A C 1
ATOM 623 O O . VAL A 1 77 ? -12.498 0.842 0.823 1.00 95.12 77 VAL A O 1
ATOM 626 N N . VAL A 1 78 ? -12.393 2.564 -0.616 1.00 95.06 78 VAL A N 1
ATOM 627 C CA . VAL A 1 78 ? -13.834 2.549 -0.939 1.00 95.06 78 VAL A CA 1
ATOM 628 C C . VAL A 1 78 ? -14.253 1.203 -1.513 1.00 95.06 78 VAL A C 1
ATOM 630 O O . VAL A 1 78 ? -15.182 0.587 -0.998 1.00 95.06 78 VAL A O 1
ATOM 633 N N . ASP A 1 79 ? -13.528 0.736 -2.528 1.00 96.00 79 ASP A N 1
ATOM 634 C CA . ASP A 1 79 ? -13.797 -0.535 -3.202 1.00 96.00 79 ASP A CA 1
ATOM 635 C C . ASP A 1 79 ? -13.725 -1.712 -2.222 1.00 96.00 79 ASP A C 1
ATOM 637 O O . ASP A 1 79 ? -14.632 -2.541 -2.157 1.00 96.00 79 ASP A O 1
ATOM 641 N N . PHE A 1 80 ? -12.706 -1.727 -1.358 1.00 95.19 80 PHE A N 1
ATOM 642 C CA . PHE A 1 80 ? -12.551 -2.786 -0.369 1.00 95.19 80 PHE A CA 1
ATOM 643 C C . PHE A 1 80 ? -13.649 -2.765 0.705 1.00 95.19 80 PHE A C 1
ATOM 645 O O . PHE A 1 80 ? -14.136 -3.817 1.116 1.00 95.19 80 PHE A O 1
ATOM 652 N N . VAL A 1 81 ? -14.084 -1.582 1.149 1.00 94.31 81 VAL A N 1
ATOM 653 C CA . VAL A 1 81 ? -15.211 -1.452 2.087 1.00 94.31 81 VAL A CA 1
ATOM 654 C C . VAL A 1 81 ? -16.507 -1.976 1.463 1.00 94.31 81 VAL A C 1
ATOM 656 O O . VAL A 1 81 ? -17.292 -2.630 2.152 1.00 94.31 81 VAL A O 1
ATOM 659 N N . GLU A 1 82 ? -16.740 -1.713 0.178 1.00 95.50 82 GLU A N 1
ATOM 660 C CA . GLU A 1 82 ? -17.902 -2.227 -0.554 1.00 95.50 82 GLU A CA 1
ATOM 661 C C . GLU A 1 82 ? -17.850 -3.752 -0.735 1.00 95.50 82 GLU A C 1
ATOM 663 O O . GLU A 1 82 ? -18.851 -4.429 -0.474 1.00 95.50 82 GLU A O 1
ATOM 668 N N . GLU A 1 83 ? -16.697 -4.320 -1.099 1.00 95.75 83 GLU A N 1
ATOM 669 C CA . GLU A 1 83 ? -16.527 -5.776 -1.238 1.00 95.75 83 GLU A CA 1
ATOM 670 C C . GLU A 1 83 ? -16.750 -6.485 0.110 1.00 95.75 83 GLU A C 1
ATOM 672 O O . GLU A 1 83 ? -17.522 -7.439 0.173 1.00 95.75 83 GLU A O 1
ATOM 677 N N . ILE A 1 84 ? -16.190 -5.976 1.215 1.00 95.06 84 ILE A N 1
ATOM 678 C CA . ILE A 1 84 ? -16.389 -6.564 2.554 1.00 95.06 84 ILE A CA 1
ATOM 679 C C . ILE A 1 84 ? -17.857 -6.505 2.992 1.00 95.06 84 ILE A C 1
ATOM 681 O O . ILE A 1 84 ? -18.368 -7.462 3.568 1.00 95.06 84 ILE A O 1
ATOM 685 N N . ARG A 1 85 ? -18.556 -5.394 2.731 1.00 93.25 85 ARG A N 1
ATOM 686 C CA . ARG A 1 85 ? -19.976 -5.248 3.097 1.00 93.25 85 ARG A CA 1
ATOM 687 C C . ARG A 1 85 ? -20.896 -6.119 2.250 1.00 93.25 85 ARG A C 1
ATOM 689 O O . ARG A 1 85 ? -21.926 -6.563 2.748 1.00 93.25 85 ARG A O 1
ATOM 696 N N . SER A 1 86 ? -20.561 -6.312 0.978 1.00 96.81 86 SER A N 1
ATOM 697 C CA . SER A 1 86 ? -21.388 -7.082 0.045 1.00 96.81 86 SER A CA 1
ATOM 698 C C . SER A 1 86 ? -21.126 -8.584 0.108 1.00 96.81 86 SER A C 1
ATOM 700 O O . SER A 1 86 ? -22.027 -9.356 -0.219 1.00 96.81 86 SER A O 1
ATOM 702 N N . ARG A 1 87 ? -19.911 -8.99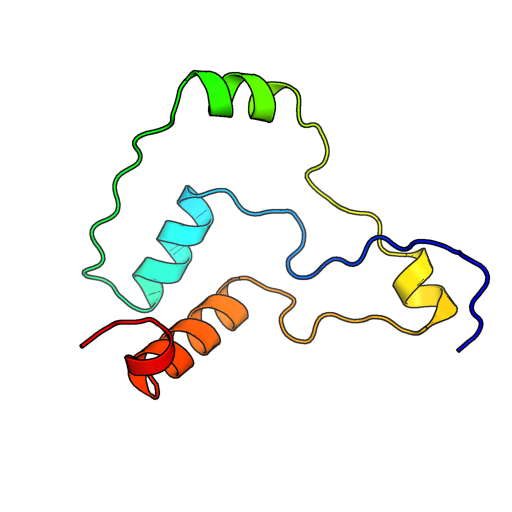2 0.496 1.00 96.06 87 ARG A N 1
ATOM 703 C CA . ARG A 1 87 ? -19.444 -10.387 0.497 1.00 96.06 87 ARG A CA 1
ATOM 704 C C . ARG A 1 87 ? -18.595 -10.724 1.734 1.00 96.06 87 ARG A C 1
ATOM 706 O O . ARG A 1 87 ? -17.454 -11.181 1.589 1.00 96.06 87 ARG A O 1
ATOM 713 N N . PRO A 1 88 ? -19.101 -10.496 2.959 1.00 95.50 88 PRO A N 1
ATOM 714 C CA . PRO A 1 88 ? -18.335 -10.730 4.187 1.00 95.50 88 PRO A CA 1
ATOM 715 C C . PRO A 1 88 ? -17.873 -12.193 4.334 1.00 95.50 88 PRO A C 1
ATOM 717 O O . PRO A 1 88 ? -16.787 -12.461 4.858 1.00 95.50 88 PRO A O 1
ATOM 720 N N . GLU A 1 89 ? -18.622 -13.142 3.769 1.00 96.00 89 GLU A N 1
ATOM 721 C CA . GLU A 1 89 ? -18.335 -14.575 3.812 1.00 96.00 89 GLU A CA 1
ATOM 722 C C . GLU A 1 89 ? -17.020 -14.957 3.121 1.00 96.00 89 GLU A C 1
ATOM 724 O O . GLU A 1 89 ? -16.348 -15.896 3.550 1.00 96.00 89 GLU A O 1
ATOM 729 N N . ARG A 1 90 ? -16.597 -14.208 2.090 1.00 95.12 90 ARG A N 1
ATOM 730 C CA . ARG A 1 90 ? -15.313 -14.445 1.402 1.00 95.12 90 ARG A CA 1
ATOM 731 C C . ARG A 1 90 ? -14.105 -14.162 2.287 1.00 95.12 90 ARG A C 1
ATOM 733 O O . ARG A 1 90 ? -13.016 -14.657 2.010 1.00 95.12 90 ARG A O 1
ATOM 740 N N . TYR A 1 91 ? -14.308 -13.379 3.340 1.00 93.06 91 TYR A N 1
ATOM 741 C CA . TYR A 1 91 ? -13.270 -12.923 4.257 1.00 93.06 91 TYR A CA 1
ATOM 742 C C . TYR A 1 91 ? -13.414 -13.546 5.649 1.00 93.06 91 TYR A C 1
ATOM 744 O O . TYR A 1 91 ? -12.730 -13.127 6.580 1.00 93.06 91 TYR A O 1
ATOM 752 N N . GLY A 1 92 ? -14.291 -14.547 5.802 1.00 93.12 92 GLY A N 1
ATOM 753 C CA . GLY A 1 92 ? -14.531 -15.216 7.082 1.00 93.12 92 GLY A CA 1
ATOM 754 C C . GLY A 1 92 ? -15.205 -14.323 8.126 1.00 93.12 92 GLY A C 1
ATOM 755 O O . GLY A 1 92 ? -15.108 -14.605 9.319 1.00 93.12 92 GLY A O 1
ATOM 756 N N . ILE A 1 93 ? -15.862 -13.247 7.688 1.00 90.69 93 ILE A N 1
ATOM 757 C CA . ILE A 1 93 ? -16.664 -12.377 8.545 1.00 90.69 93 ILE A CA 1
ATOM 758 C C . ILE A 1 93 ? -18.083 -12.954 8.525 1.00 90.69 93 ILE A C 1
ATOM 760 O O . ILE A 1 93 ? -18.736 -12.959 7.482 1.00 90.69 93 ILE A O 1
ATOM 764 N N . VAL A 1 94 ? -18.511 -13.505 9.660 1.00 72.31 94 VAL A N 1
ATOM 765 C CA . VAL A 1 94 ? -19.855 -14.068 9.885 1.00 72.31 94 VAL A CA 1
ATOM 766 C C . VAL A 1 94 ? -20.725 -13.125 10.696 1.00 72.31 94 VAL A C 1
ATOM 768 O O . VAL A 1 94 ? -20.174 -12.439 11.589 1.00 72.31 94 VAL A O 1
#

Radius of gyration: 17.01 Å; chains: 1; bounding box: 38×24×45 Å

Organism: NCBI:txid412755